Protein AF-A0A7X5SBG0-F1 (afdb_monomer)

Foldseek 3Di:
DVPDPLVPDDPVVVVVVVVVVVVVVVVCCCVPPVNCLAAQLVVLLVCLQCQLCVLQVDDPDPPQVSLLSNLVSLQCSLVSLVSSVVRYDLANYALVSLVVCLVCLCVSLVSCVPGHLVCLVVYDPVSSVSSVVSSVVSVVSSVVSSCCSVPPRNVSRND

Nearest PDB structures (foldseek):
  5w93-assembly2_B  TM=3.372E-01  e=4.518E+00  Mus musculus
  4tx5-assembly1_B  TM=1.845E-01  e=6.332E+00  Homo sapiens

InterPro domains:
  IPR010281 Protein of unknown function DUF885 [PF05960] (2-157)

Mean predicted aligned error: 3.15 Å

Solvent-accessible surface area (backbone atoms only — not comparable to full-atom values): 8551 Å² total; per-residue (Å²): 117,90,87,56,68,54,89,79,46,55,74,67,54,38,50,52,53,51,52,52,50,53,49,52,54,49,51,49,42,42,62,73,67,67,27,47,75,31,33,41,66,49,63,50,52,50,49,54,36,48,64,45,45,64,47,68,77,48,91,87,63,61,67,56,61,36,51,54,53,36,30,58,49,40,65,46,41,54,57,48,54,54,46,45,68,72,49,42,42,38,54,55,14,41,42,68,50,40,51,48,39,57,70,45,55,66,54,47,53,53,48,40,62,70,63,44,65,81,49,37,80,72,40,57,77,68,58,26,52,51,36,50,52,25,51,56,52,38,54,52,40,48,52,53,47,46,51,44,33,65,71,51,35,38,78,44,27,63,74

Sequence (159 aa):
LDAIEVAKLSRENQVDAAILRNQLQSEIWNTEVLQSWAWDPQVYNGLAGSALYGLMARDFAPLSERLSSATQRMEKIPGIFAQARANLDPARVPKIHAETVAKQNKGILSIVDTFIAPNIGQLGPIEAARAQAAIDDLRKAVAEQQTWLDTVLVPNAKG

Structure (mmCIF, N/CA/C/O backbone):
data_AF-A0A7X5SBG0-F1
#
_entry.id   AF-A0A7X5SBG0-F1
#
loop_
_atom_site.group_PDB
_atom_site.id
_atom_site.type_symbol
_atom_site.label_atom_id
_atom_site.label_alt_id
_atom_site.label_comp_id
_atom_site.label_asym_id
_atom_site.label_entity_id
_atom_site.label_seq_id
_atom_site.pdbx_PDB_ins_code
_atom_site.Cartn_x
_atom_site.Cartn_y
_atom_site.Cartn_z
_atom_site.occupancy
_atom_site.B_iso_or_equiv
_atom_site.auth_seq_id
_atom_site.auth_comp_id
_atom_site.auth_asym_id
_atom_site.auth_atom_id
_atom_site.pdbx_PDB_model_num
ATOM 1 N N . LEU A 1 1 ? 12.677 8.204 -25.658 1.00 83.12 1 LEU A N 1
ATOM 2 C CA . LEU A 1 1 ? 14.143 8.379 -25.500 1.00 83.12 1 LEU A CA 1
ATOM 3 C C . LEU A 1 1 ? 14.922 8.065 -26.771 1.00 83.12 1 LEU A C 1
ATOM 5 O O . LEU A 1 1 ? 15.994 8.623 -26.948 1.00 83.12 1 LEU A O 1
ATOM 9 N N . ASP A 1 2 ? 14.410 7.212 -27.658 1.00 91.06 2 ASP A N 1
ATOM 10 C CA . ASP A 1 2 ? 15.173 6.754 -28.832 1.00 91.06 2 ASP A CA 1
ATOM 11 C C . ASP A 1 2 ? 15.392 7.825 -29.903 1.00 91.06 2 ASP A C 1
ATOM 13 O O . ASP A 1 2 ? 16.327 7.726 -30.684 1.00 91.06 2 ASP A O 1
ATOM 17 N N . ALA A 1 3 ? 14.590 8.892 -29.888 1.00 93.62 3 ALA A N 1
ATOM 18 C CA . ALA A 1 3 ? 14.786 10.059 -30.745 1.00 93.62 3 ALA A CA 1
ATOM 19 C C . ALA A 1 3 ? 15.871 11.036 -30.238 1.00 93.62 3 ALA A C 1
ATOM 21 O O . ALA A 1 3 ? 16.143 12.033 -30.900 1.00 93.62 3 ALA A O 1
ATOM 22 N N . ILE A 1 4 ? 16.464 10.803 -29.058 1.00 92.94 4 ILE A N 1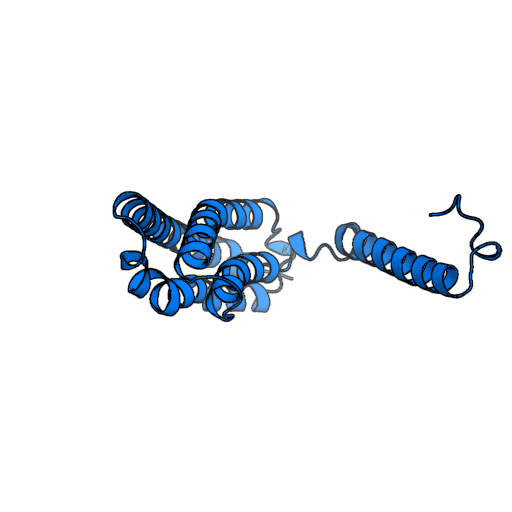
ATOM 23 C CA . ILE A 1 4 ? 17.496 11.683 -28.495 1.00 92.94 4 ILE A CA 1
ATOM 24 C C . ILE A 1 4 ? 18.871 11.214 -28.969 1.00 92.94 4 ILE A C 1
ATOM 26 O O . ILE A 1 4 ? 19.299 10.100 -28.665 1.00 92.94 4 ILE A O 1
ATOM 30 N N . GLU A 1 5 ? 19.610 12.098 -29.636 1.00 95.50 5 GLU A N 1
ATOM 31 C CA . GLU A 1 5 ? 21.024 11.880 -29.940 1.00 95.50 5 GLU A CA 1
ATOM 32 C C . GLU A 1 5 ? 21.875 12.037 -28.669 1.00 95.50 5 GLU A C 1
ATOM 34 O O . GLU A 1 5 ? 22.461 13.089 -28.417 1.00 95.50 5 GLU A O 1
ATOM 39 N N . VAL A 1 6 ? 21.943 10.982 -27.850 1.00 95.25 6 VAL A N 1
ATOM 40 C CA . VAL A 1 6 ? 22.611 10.999 -26.532 1.00 95.25 6 VAL A CA 1
ATOM 41 C C . VAL A 1 6 ? 24.052 11.514 -26.618 1.00 95.25 6 VAL A C 1
ATOM 43 O O . VAL A 1 6 ? 24.476 12.284 -25.763 1.00 95.25 6 VAL A O 1
ATOM 46 N N . ALA A 1 7 ? 24.788 11.175 -27.680 1.00 95.31 7 ALA A N 1
ATOM 47 C CA . ALA A 1 7 ? 26.167 11.628 -27.878 1.00 95.31 7 ALA A CA 1
ATOM 48 C C . ALA A 1 7 ? 26.319 13.160 -27.996 1.00 95.31 7 ALA A C 1
ATOM 50 O O . ALA A 1 7 ? 27.408 13.675 -27.754 1.00 95.31 7 ALA A O 1
ATOM 51 N N . LYS A 1 8 ? 25.249 13.889 -28.346 1.00 97.25 8 LYS A N 1
ATOM 52 C CA . LYS A 1 8 ? 25.236 15.359 -28.435 1.00 97.25 8 LYS A CA 1
ATOM 53 C C . LYS A 1 8 ? 24.866 16.048 -27.117 1.00 97.25 8 LYS A C 1
ATOM 55 O O . LYS A 1 8 ? 24.909 17.273 -27.041 1.00 97.25 8 LYS A O 1
ATOM 60 N N . LEU A 1 9 ? 24.485 15.293 -26.088 1.00 96.88 9 LEU A N 1
ATOM 61 C CA . LEU A 1 9 ? 24.189 15.844 -24.768 1.00 96.88 9 LEU A CA 1
ATOM 62 C C . LEU A 1 9 ? 25.478 16.188 -24.010 1.00 96.88 9 LEU A C 1
ATOM 64 O O . LEU A 1 9 ? 26.535 15.602 -24.260 1.00 96.88 9 LEU A O 1
ATOM 68 N N . SER A 1 10 ? 25.373 17.093 -23.029 1.00 98.25 10 SER A N 1
ATOM 69 C CA . SER A 1 10 ? 26.427 17.285 -22.026 1.00 98.25 10 SER A CA 1
ATOM 70 C C . SER A 1 10 ? 26.713 15.972 -21.292 1.00 98.25 10 SER A C 1
ATOM 72 O O . SER A 1 10 ? 25.877 15.067 -21.258 1.00 98.25 10 SER A O 1
ATOM 74 N N . ARG A 1 11 ? 27.891 15.855 -20.670 1.00 97.25 11 ARG A N 1
ATOM 75 C CA . ARG A 1 11 ? 28.272 14.616 -19.982 1.00 97.25 11 ARG A CA 1
ATOM 76 C C . ARG A 1 11 ? 27.295 14.233 -18.865 1.00 97.25 11 ARG A C 1
ATOM 78 O O . ARG A 1 11 ? 26.968 13.058 -18.747 1.00 97.25 11 ARG A O 1
ATOM 85 N N . GLU A 1 12 ? 26.820 15.206 -18.094 1.00 97.69 12 GLU A N 1
ATOM 86 C CA . GLU A 1 12 ? 25.811 15.000 -17.045 1.00 97.69 12 GLU A CA 1
ATOM 87 C C . GLU A 1 12 ? 24.501 14.473 -17.645 1.00 97.69 12 GLU A C 1
ATOM 89 O O . GLU A 1 12 ? 24.025 13.409 -17.261 1.00 97.69 12 GLU A O 1
ATOM 94 N N . ASN A 1 13 ? 24.008 15.111 -18.709 1.00 97.88 13 ASN A N 1
ATOM 95 C CA . ASN A 1 13 ? 22.771 14.692 -19.367 1.00 97.88 13 ASN A CA 1
ATOM 96 C C . ASN A 1 13 ? 22.885 13.323 -20.065 1.00 97.88 13 ASN A C 1
ATOM 98 O O . ASN A 1 13 ? 21.882 12.631 -20.228 1.00 97.88 13 ASN A O 1
ATOM 102 N N . GLN A 1 14 ? 24.084 12.898 -20.478 1.00 97.81 14 GLN A N 1
ATOM 103 C CA . GLN A 1 14 ? 24.310 11.527 -20.954 1.00 97.81 14 GLN A CA 1
ATOM 104 C C . GLN A 1 14 ? 24.109 10.499 -19.835 1.00 97.81 14 GLN A C 1
ATOM 106 O O . GLN A 1 14 ? 23.552 9.428 -20.085 1.00 97.81 14 GLN A O 1
ATOM 111 N N . VAL A 1 15 ? 24.563 10.814 -18.617 1.00 97.94 15 VAL A N 1
ATOM 112 C CA . VAL A 1 15 ? 24.374 9.958 -17.438 1.00 97.94 15 VAL A CA 1
ATOM 113 C C . VAL A 1 15 ? 22.895 9.900 -17.072 1.00 97.94 15 VAL A C 1
ATOM 115 O O . VAL A 1 15 ? 22.354 8.802 -16.945 1.00 97.94 15 VAL A O 1
ATOM 118 N N . ASP A 1 16 ? 22.217 11.046 -17.011 1.00 97.69 16 ASP A N 1
ATOM 119 C CA . ASP A 1 16 ? 20.780 11.103 -16.718 1.00 97.69 16 ASP A CA 1
ATOM 120 C C . ASP A 1 16 ? 19.957 10.325 -17.752 1.00 97.69 16 ASP A C 1
ATOM 122 O O . ASP A 1 16 ? 19.071 9.547 -17.395 1.00 97.69 16 ASP A O 1
ATOM 126 N N . ALA A 1 17 ? 20.291 10.454 -19.042 1.00 97.12 17 ALA A N 1
ATOM 127 C CA . ALA A 1 17 ? 19.634 9.697 -20.104 1.00 97.12 17 ALA A CA 1
ATOM 128 C C . ALA A 1 17 ? 19.823 8.177 -19.946 1.00 97.12 17 ALA A C 1
ATOM 130 O O . ALA A 1 17 ? 18.895 7.412 -20.226 1.00 97.12 17 ALA A O 1
ATOM 131 N N . ALA A 1 18 ? 20.999 7.730 -19.494 1.00 96.69 18 ALA A N 1
ATOM 132 C CA . ALA A 1 18 ? 21.267 6.318 -19.236 1.00 96.69 18 ALA A CA 1
ATOM 133 C C . ALA A 1 18 ? 20.484 5.797 -18.018 1.00 96.69 18 ALA A C 1
ATOM 135 O O . ALA A 1 18 ? 19.871 4.731 -18.104 1.00 96.69 18 ALA A O 1
ATOM 136 N N . ILE A 1 19 ? 20.449 6.562 -16.920 1.00 97.81 19 ILE A N 1
ATOM 137 C CA . ILE A 1 19 ? 19.680 6.224 -15.712 1.00 97.81 19 ILE A CA 1
ATOM 138 C C . ILE A 1 19 ? 18.192 6.115 -16.050 1.00 97.81 19 ILE A C 1
ATOM 140 O O . ILE A 1 19 ? 17.571 5.093 -15.757 1.00 97.81 19 ILE A O 1
ATOM 144 N N . LEU A 1 20 ? 17.635 7.122 -16.728 1.00 97.50 20 LEU A N 1
ATOM 145 C CA . LEU A 1 20 ? 16.222 7.146 -17.095 1.00 97.50 20 LEU A CA 1
ATOM 146 C C . LEU A 1 20 ? 15.857 5.985 -18.026 1.00 97.50 20 LEU A C 1
ATOM 148 O O . LEU A 1 20 ? 14.824 5.345 -17.841 1.00 97.50 20 LEU A O 1
ATOM 152 N N . ARG A 1 21 ? 16.709 5.668 -19.010 1.00 97.31 21 ARG A N 1
ATOM 153 C CA . ARG A 1 21 ? 16.490 4.518 -19.897 1.00 97.31 21 ARG A CA 1
ATOM 154 C C . ARG A 1 21 ? 16.441 3.208 -19.116 1.00 97.31 21 ARG A C 1
ATOM 156 O O . ARG A 1 21 ? 15.521 2.423 -19.330 1.00 97.31 21 ARG A O 1
ATOM 163 N N . ASN A 1 22 ? 17.401 2.991 -18.219 1.00 98.00 22 ASN A N 1
ATOM 164 C CA . ASN A 1 22 ? 17.446 1.788 -17.395 1.00 98.00 22 ASN A CA 1
ATOM 165 C C . ASN A 1 22 ? 16.222 1.690 -16.471 1.00 98.00 22 ASN A C 1
ATOM 167 O O . ASN A 1 22 ? 15.641 0.617 -16.326 1.00 98.00 22 ASN A O 1
ATOM 171 N N . GLN A 1 23 ? 15.786 2.812 -15.892 1.00 98.06 23 GLN A N 1
ATOM 172 C CA . GLN A 1 23 ? 14.589 2.850 -15.059 1.00 98.06 23 GLN A CA 1
ATOM 173 C C . GLN A 1 23 ? 13.330 2.476 -15.853 1.00 98.06 23 GLN A C 1
ATOM 175 O O . GLN A 1 23 ? 12.601 1.584 -15.431 1.00 98.06 23 GLN A O 1
ATOM 180 N N . LEU A 1 24 ? 13.115 3.067 -17.032 1.00 97.50 24 LEU A N 1
ATOM 181 C CA . LEU A 1 24 ? 11.960 2.749 -17.881 1.00 97.50 24 LEU A CA 1
ATOM 182 C C . LEU A 1 24 ? 11.957 1.283 -18.332 1.00 97.50 24 LEU A C 1
ATOM 184 O O . LEU A 1 24 ? 10.916 0.632 -18.325 1.00 97.50 24 LEU A O 1
ATOM 188 N N . GLN A 1 25 ? 13.120 0.739 -18.696 1.00 98.00 25 GLN A N 1
ATOM 189 C CA . GLN A 1 25 ? 13.246 -0.678 -19.054 1.00 98.00 25 GLN A CA 1
ATOM 190 C C . GLN A 1 25 ? 12.909 -1.594 -17.871 1.00 98.00 25 GLN A C 1
ATOM 192 O O . GLN A 1 25 ? 12.212 -2.593 -18.048 1.00 98.00 25 GLN A O 1
ATOM 197 N N . SER A 1 26 ? 13.356 -1.236 -16.665 1.00 98.12 26 SER A N 1
ATOM 198 C CA . SER A 1 26 ? 13.002 -1.947 -15.437 1.00 98.12 26 SER A CA 1
ATOM 199 C C . SER A 1 26 ? 11.503 -1.861 -15.143 1.00 98.12 26 SER A C 1
ATOM 201 O O . SER A 1 26 ? 10.895 -2.871 -14.803 1.00 98.12 26 SER A O 1
ATOM 203 N N . GLU A 1 27 ? 10.874 -0.695 -15.300 1.00 97.50 27 GLU A N 1
ATOM 204 C CA . GLU A 1 27 ? 9.432 -0.515 -15.083 1.00 97.50 27 GLU A CA 1
ATOM 205 C C . GLU A 1 27 ? 8.595 -1.358 -16.057 1.00 97.50 27 GLU A C 1
ATOM 207 O O . GLU A 1 27 ? 7.662 -2.040 -15.624 1.00 97.50 27 GLU A O 1
ATOM 212 N N . ILE A 1 28 ? 8.972 -1.390 -17.341 1.00 97.94 28 ILE A N 1
ATOM 213 C CA . ILE A 1 28 ? 8.343 -2.254 -18.353 1.00 97.94 28 ILE A CA 1
ATOM 214 C C . ILE A 1 28 ? 8.491 -3.720 -17.950 1.00 97.94 28 ILE A C 1
ATOM 216 O O . ILE A 1 28 ? 7.500 -4.441 -17.868 1.00 97.94 28 ILE A O 1
ATOM 220 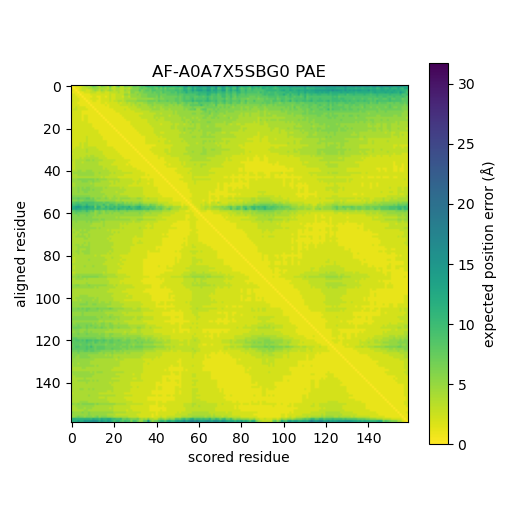N N . TRP A 1 29 ? 9.707 -4.164 -17.621 1.00 98.50 29 TRP A N 1
ATOM 221 C CA . TRP A 1 29 ? 9.940 -5.552 -17.224 1.00 98.50 29 TRP A CA 1
ATOM 222 C C . TRP A 1 29 ? 9.166 -5.933 -15.954 1.00 98.50 29 TRP A C 1
ATOM 224 O O . TRP A 1 29 ? 8.546 -6.995 -15.906 1.00 98.50 29 TRP A O 1
ATOM 234 N N . ASN A 1 30 ? 9.135 -5.061 -14.944 1.00 97.62 30 ASN A N 1
ATOM 235 C CA . ASN A 1 30 ? 8.369 -5.292 -13.720 1.00 97.62 30 ASN A CA 1
ATOM 236 C C . ASN A 1 30 ? 6.862 -5.395 -13.997 1.00 97.62 30 ASN A C 1
ATOM 238 O O . ASN A 1 30 ? 6.178 -6.212 -13.381 1.00 97.62 30 ASN A O 1
ATOM 242 N N . THR A 1 31 ? 6.350 -4.588 -14.926 1.00 97.19 31 THR A N 1
ATOM 243 C CA . THR A 1 31 ? 4.918 -4.516 -15.239 1.00 97.19 31 THR A CA 1
ATOM 244 C C . THR A 1 31 ? 4.457 -5.647 -16.149 1.00 97.19 31 THR A C 1
ATOM 246 O O . THR A 1 31 ? 3.376 -6.186 -15.925 1.00 97.19 31 THR A O 1
ATOM 249 N N . GLU A 1 32 ? 5.256 -6.011 -17.152 1.00 97.69 32 GLU A N 1
ATOM 250 C CA . GLU A 1 32 ? 4.866 -6.942 -18.216 1.00 97.69 32 GLU A CA 1
ATOM 251 C C . GLU A 1 32 ? 5.393 -8.362 -18.000 1.00 97.69 32 GLU A C 1
ATOM 253 O O . GLU A 1 32 ? 4.708 -9.317 -18.358 1.00 97.69 32 GLU A O 1
ATOM 258 N N . VAL A 1 33 ? 6.579 -8.512 -17.399 1.00 97.69 33 VAL A N 1
ATOM 259 C CA . VAL A 1 33 ? 7.258 -9.810 -17.250 1.00 97.69 33 VAL A CA 1
ATOM 260 C C . VAL A 1 33 ? 7.195 -10.311 -15.813 1.00 97.69 33 VAL A C 1
ATOM 262 O O . VAL A 1 33 ? 6.633 -11.377 -15.572 1.00 97.69 33 VAL A O 1
ATOM 265 N N . LEU A 1 34 ? 7.739 -9.558 -14.847 1.00 97.94 34 LEU A N 1
ATOM 266 C CA . LEU A 1 34 ? 7.707 -9.976 -13.443 1.00 97.94 34 LEU A CA 1
ATOM 267 C C . LEU A 1 34 ? 6.273 -10.013 -12.928 1.00 97.94 34 LEU A C 1
ATOM 269 O O . LEU A 1 34 ? 5.885 -10.979 -12.282 1.00 97.94 34 LEU A O 1
ATOM 273 N N . GLN A 1 35 ? 5.500 -8.960 -13.205 1.00 98.19 35 GLN A N 1
ATOM 274 C CA . GLN A 1 35 ? 4.107 -8.807 -12.795 1.00 98.19 35 GLN A CA 1
ATOM 275 C C . GLN A 1 35 ? 3.896 -9.035 -11.293 1.00 98.19 35 GLN A C 1
ATOM 277 O O . GLN A 1 35 ? 2.967 -9.737 -10.902 1.00 98.19 35 GLN A O 1
ATOM 282 N N . SER A 1 36 ? 4.744 -8.460 -10.432 1.00 97.69 36 SER A N 1
ATOM 283 C CA . SER A 1 36 ? 4.613 -8.625 -8.970 1.00 97.69 36 SER A CA 1
ATOM 284 C C . SER A 1 36 ? 3.233 -8.219 -8.447 1.00 97.69 36 SER A C 1
ATOM 286 O O . SER A 1 36 ? 2.731 -8.819 -7.504 1.00 97.69 36 SER A O 1
ATOM 288 N N . TRP A 1 37 ? 2.560 -7.286 -9.121 1.00 97.88 37 TRP A N 1
ATOM 289 C CA . TRP A 1 37 ? 1.167 -6.920 -8.864 1.00 97.88 37 TRP A CA 1
ATOM 290 C C . TRP A 1 37 ? 0.176 -8.099 -8.971 1.00 97.88 37 TRP A C 1
ATOM 292 O O . TRP A 1 37 ? -0.862 -8.079 -8.319 1.00 97.88 37 TRP A O 1
ATOM 302 N N . ALA A 1 38 ? 0.477 -9.129 -9.766 1.00 98.38 38 ALA A N 1
ATOM 303 C CA . ALA A 1 38 ? -0.402 -10.273 -10.001 1.00 98.38 38 ALA A CA 1
ATOM 304 C C . ALA A 1 38 ? -0.157 -11.444 -9.040 1.00 98.38 38 ALA A C 1
ATOM 306 O O . ALA A 1 38 ? -1.025 -12.302 -8.903 1.00 98.38 38 ALA A O 1
ATOM 307 N N . TRP A 1 39 ? 1.011 -11.516 -8.392 1.00 98.31 39 TRP A N 1
ATOM 308 C CA . TRP A 1 39 ? 1.389 -12.687 -7.591 1.00 98.31 39 TRP A CA 1
ATOM 309 C C . TRP A 1 39 ? 1.983 -12.379 -6.211 1.00 98.31 39 TRP A C 1
ATOM 311 O O . TRP A 1 39 ? 2.026 -13.268 -5.361 1.00 98.31 39 TRP A O 1
ATOM 321 N N . ASP A 1 40 ? 2.435 -11.152 -5.947 1.00 98.44 40 ASP A N 1
ATOM 322 C CA . ASP A 1 40 ? 2.955 -10.769 -4.637 1.00 98.44 40 ASP A CA 1
ATOM 323 C C . ASP A 1 40 ? 1.919 -9.940 -3.865 1.00 98.44 40 ASP A C 1
ATOM 325 O O . ASP A 1 40 ? 1.835 -8.716 -4.020 1.00 98.44 40 ASP A O 1
ATOM 329 N N . PRO A 1 41 ? 1.126 -10.564 -2.979 1.00 98.25 41 PRO A N 1
ATOM 330 C CA . PRO A 1 41 ? 0.117 -9.839 -2.220 1.00 98.25 41 PRO A CA 1
ATOM 331 C C . PRO A 1 41 ? 0.722 -8.826 -1.233 1.00 98.25 41 PRO A C 1
ATOM 333 O O . PRO A 1 41 ? 0.016 -7.927 -0.768 1.00 98.25 41 PRO A O 1
ATOM 336 N N . GLN A 1 42 ? 2.021 -8.929 -0.921 1.00 97.56 42 GLN A N 1
ATOM 337 C CA . GLN A 1 42 ? 2.699 -7.985 -0.035 1.00 97.56 42 GLN A CA 1
ATOM 338 C C . GLN A 1 42 ? 2.792 -6.579 -0.635 1.00 97.56 42 GLN A C 1
ATOM 340 O O . GLN A 1 42 ? 2.834 -5.619 0.131 1.00 97.56 42 GLN A O 1
ATOM 345 N N . VAL A 1 43 ? 2.746 -6.425 -1.966 1.00 97.81 43 VAL A N 1
ATOM 346 C CA . VAL A 1 43 ? 2.756 -5.110 -2.633 1.00 97.81 43 VAL A CA 1
ATOM 347 C C . VAL A 1 43 ? 1.594 -4.239 -2.140 1.00 97.81 43 VAL A C 1
ATOM 349 O O . VAL A 1 43 ? 1.786 -3.081 -1.770 1.00 97.81 43 VAL A O 1
ATOM 352 N N . TYR A 1 44 ? 0.393 -4.813 -2.054 1.00 98.50 44 TYR A N 1
ATOM 353 C CA . TYR A 1 44 ? -0.810 -4.097 -1.624 1.00 98.50 44 TYR A CA 1
ATOM 354 C C . TYR A 1 44 ? -0.806 -3.799 -0.122 1.00 98.50 44 TYR A C 1
ATOM 356 O O . TYR A 1 44 ? -1.107 -2.679 0.296 1.00 98.50 44 TYR A O 1
ATOM 364 N N . ASN A 1 45 ? -0.429 -4.785 0.697 1.00 97.25 45 ASN A N 1
ATOM 365 C CA . ASN A 1 45 ? -0.384 -4.626 2.151 1.00 97.25 45 ASN A CA 1
ATOM 366 C C . ASN A 1 45 ? 0.711 -3.637 2.583 1.00 97.25 45 ASN A C 1
ATOM 368 O O . ASN A 1 45 ? 0.486 -2.780 3.439 1.00 97.25 45 ASN A O 1
ATOM 372 N N . GLY A 1 46 ? 1.880 -3.716 1.943 1.00 97.62 46 GLY A N 1
ATOM 373 C CA . GLY A 1 46 ? 2.992 -2.795 2.144 1.00 97.62 46 GLY A CA 1
ATOM 374 C C . GLY A 1 46 ? 2.633 -1.365 1.750 1.00 97.62 46 GLY A C 1
ATOM 375 O O . GLY A 1 46 ? 2.938 -0.435 2.500 1.00 97.62 46 GLY A O 1
ATOM 376 N N . LEU A 1 47 ? 1.920 -1.173 0.634 1.00 98.06 47 LEU A N 1
ATOM 377 C CA . LEU A 1 47 ? 1.420 0.144 0.236 1.00 98.06 47 LEU A CA 1
ATOM 378 C C . LEU A 1 47 ? 0.450 0.718 1.278 1.00 98.06 47 LEU A C 1
ATOM 380 O O . LEU A 1 47 ? 0.638 1.850 1.718 1.00 98.06 47 LEU A O 1
ATOM 384 N N . ALA A 1 48 ? -0.543 -0.058 1.723 1.00 97.94 48 ALA A N 1
ATOM 385 C CA . ALA A 1 48 ? -1.517 0.395 2.718 1.00 97.94 48 ALA A CA 1
ATOM 386 C C . ALA A 1 48 ? -0.860 0.762 4.063 1.00 97.94 48 ALA A C 1
ATOM 388 O O . ALA A 1 48 ? -1.138 1.824 4.623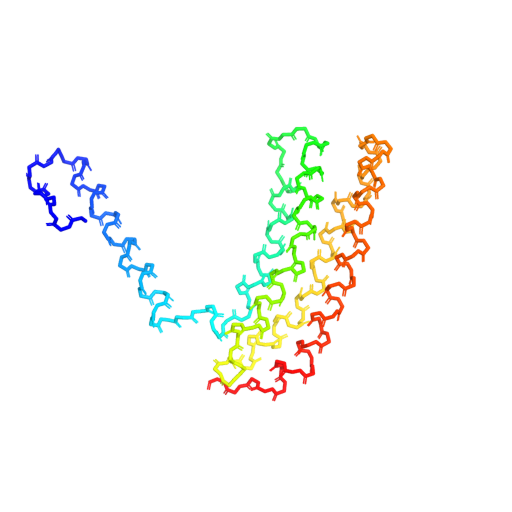 1.00 97.94 48 ALA A O 1
ATOM 389 N N . GLY A 1 49 ? 0.054 -0.077 4.562 1.00 97.31 49 GLY A N 1
ATOM 390 C CA . GLY A 1 49 ? 0.768 0.179 5.814 1.00 97.31 49 GLY A CA 1
ATOM 391 C C . GLY A 1 49 ? 1.713 1.383 5.729 1.00 97.31 49 GLY A C 1
ATOM 392 O O . GLY A 1 49 ? 1.655 2.285 6.568 1.00 97.31 49 GLY A O 1
ATOM 393 N N . SER A 1 50 ? 2.560 1.442 4.696 1.00 96.94 50 SER A N 1
ATOM 394 C CA . SER A 1 50 ? 3.531 2.535 4.522 1.00 96.94 50 SER A CA 1
ATOM 395 C C . SER A 1 50 ? 2.863 3.889 4.260 1.00 96.94 50 SER A C 1
ATOM 397 O O . SER A 1 50 ? 3.359 4.917 4.728 1.00 96.94 50 SER A O 1
ATOM 399 N N . ALA A 1 51 ? 1.698 3.896 3.601 1.00 96.62 51 ALA A N 1
ATOM 400 C CA . ALA A 1 51 ? 0.883 5.087 3.392 1.00 96.62 51 ALA A CA 1
ATOM 401 C C . ALA A 1 51 ? 0.457 5.749 4.715 1.00 96.62 51 ALA A C 1
ATOM 403 O O . ALA A 1 51 ? 0.372 6.975 4.776 1.00 96.62 51 ALA A O 1
ATOM 404 N N . LEU A 1 52 ? 0.229 4.988 5.784 1.00 97.38 52 LEU A N 1
ATOM 405 C CA . LEU A 1 52 ? -0.093 5.554 7.098 1.00 97.38 52 LEU A CA 1
ATOM 406 C C . LEU A 1 52 ? 1.168 5.815 7.921 1.00 97.38 52 LEU A C 1
ATOM 408 O O . LEU A 1 52 ? 1.364 6.920 8.428 1.00 97.38 52 LEU A O 1
ATOM 412 N N . TYR A 1 53 ? 2.061 4.826 8.002 1.00 96.25 53 TYR A N 1
ATOM 413 C CA . TYR A 1 53 ? 3.270 4.926 8.818 1.00 96.25 53 TYR A CA 1
ATOM 414 C C . TYR A 1 53 ? 4.161 6.097 8.392 1.00 96.25 53 TYR A C 1
ATOM 416 O O . TYR A 1 53 ? 4.622 6.857 9.240 1.00 96.25 53 TYR A O 1
ATOM 424 N N . GLY A 1 54 ? 4.345 6.313 7.086 1.00 94.88 54 GLY A N 1
ATOM 425 C CA . GLY A 1 54 ? 5.188 7.391 6.568 1.00 94.88 54 GLY A CA 1
ATOM 426 C C . GLY A 1 54 ? 4.711 8.801 6.937 1.00 94.88 54 GLY A C 1
ATOM 427 O O . GLY A 1 54 ? 5.537 9.707 7.021 1.00 94.88 54 GLY A O 1
ATOM 428 N N . LEU A 1 55 ? 3.410 8.991 7.194 1.00 95.56 55 LEU A N 1
ATOM 429 C CA . LEU A 1 55 ? 2.873 10.271 7.673 1.00 95.56 55 LEU A CA 1
ATOM 430 C C . LEU A 1 55 ? 3.120 10.482 9.164 1.00 95.56 55 LEU A C 1
ATOM 432 O O . LEU A 1 55 ? 3.321 11.609 9.603 1.00 95.56 55 LEU A O 1
ATOM 436 N N . MET A 1 56 ? 3.088 9.411 9.952 1.00 93.81 56 MET A N 1
ATOM 437 C CA . MET A 1 56 ? 3.138 9.534 11.406 1.00 93.81 56 MET A CA 1
ATOM 438 C C . MET A 1 56 ? 4.549 9.401 11.974 1.00 93.81 56 MET A C 1
ATOM 440 O O . MET A 1 56 ? 4.854 10.030 12.982 1.00 93.81 56 MET A O 1
ATOM 444 N N . ALA A 1 57 ? 5.421 8.637 11.315 1.00 90.88 57 ALA A N 1
ATOM 445 C CA . ALA A 1 57 ? 6.772 8.346 11.785 1.00 90.88 57 ALA A CA 1
ATOM 446 C C . ALA A 1 57 ? 7.755 9.522 11.652 1.00 90.88 57 ALA A C 1
ATOM 448 O O . ALA A 1 57 ? 8.841 9.478 12.225 1.00 90.88 57 ALA A O 1
ATOM 449 N N . ARG A 1 58 ? 7.416 10.554 10.870 1.00 88.06 58 ARG A N 1
ATOM 450 C CA . ARG A 1 58 ? 8.295 11.696 10.585 1.00 88.06 58 ARG A CA 1
ATOM 451 C C . ARG A 1 58 ? 7.601 13.003 10.940 1.00 88.06 58 ARG A C 1
ATOM 453 O O . ARG A 1 58 ? 6.434 13.194 10.604 1.00 88.06 58 ARG A O 1
ATOM 460 N N . ASP A 1 59 ? 8.342 13.920 11.553 1.00 90.62 59 ASP A N 1
ATOM 461 C CA . ASP A 1 59 ? 7.846 15.250 11.910 1.00 90.62 59 ASP A CA 1
ATOM 462 C C . ASP A 1 59 ? 8.228 16.285 10.842 1.00 90.62 59 ASP A C 1
ATOM 464 O O . ASP A 1 59 ? 9.132 17.094 11.014 1.00 90.62 59 ASP A O 1
ATOM 468 N N . PHE A 1 60 ? 7.595 16.178 9.672 1.00 94.19 60 PHE A N 1
ATOM 469 C CA . PHE A 1 60 ? 7.870 17.045 8.515 1.00 94.19 60 PHE A CA 1
ATOM 470 C C . PHE A 1 60 ? 6.844 18.178 8.339 1.00 94.19 60 PHE A C 1
ATOM 472 O O . PHE A 1 60 ? 7.038 19.050 7.497 1.00 94.19 60 PHE A O 1
ATOM 479 N N . ALA A 1 61 ? 5.738 18.127 9.084 1.00 95.81 61 ALA A N 1
ATOM 480 C CA . ALA A 1 61 ? 4.617 19.062 9.028 1.00 95.81 61 ALA A CA 1
ATOM 481 C C . ALA A 1 61 ? 3.869 19.052 10.375 1.00 95.81 61 ALA A C 1
ATOM 483 O O . ALA A 1 61 ? 3.991 18.069 11.120 1.00 95.81 61 ALA A O 1
ATOM 484 N N . PRO A 1 62 ? 3.063 20.084 10.690 1.00 96.56 62 PRO A N 1
ATOM 485 C CA . PRO A 1 62 ? 2.216 20.089 11.879 1.00 96.56 62 PRO A CA 1
ATOM 486 C C . PRO A 1 62 ? 1.368 18.816 11.993 1.00 96.56 62 PRO A C 1
ATOM 488 O O . PRO A 1 62 ? 0.874 18.279 10.999 1.00 96.56 62 PRO A O 1
ATOM 491 N N . LEU A 1 63 ? 1.178 18.322 13.218 1.00 96.00 63 LEU A N 1
ATOM 492 C CA . LEU A 1 63 ? 0.484 17.053 13.455 1.00 96.00 63 LEU A CA 1
ATOM 493 C C . LEU A 1 63 ? -0.947 17.046 12.888 1.00 96.00 63 LEU A C 1
ATOM 495 O O . LEU A 1 63 ? -1.364 16.045 12.311 1.00 96.00 63 LEU A O 1
ATOM 499 N N . SER A 1 64 ? -1.671 18.163 12.967 1.00 96.19 64 SER A N 1
ATOM 500 C CA . SER A 1 64 ? -3.014 18.306 12.388 1.00 96.19 64 SER A CA 1
ATOM 501 C C . SER A 1 64 ? -3.039 18.085 10.867 1.00 96.19 64 SER A C 1
ATOM 503 O O . SER A 1 64 ? -3.920 17.391 10.357 1.00 96.19 64 SER A O 1
ATOM 505 N N . GLU A 1 65 ? -2.046 18.590 10.131 1.00 97.06 65 GLU A N 1
ATOM 506 C CA . GLU A 1 65 ? -1.922 18.380 8.681 1.00 97.06 65 GLU A CA 1
ATOM 507 C C . GLU A 1 65 ? -1.613 16.915 8.344 1.00 97.06 65 GLU A C 1
ATOM 509 O O . GLU A 1 65 ? -2.181 16.337 7.407 1.00 97.06 65 GLU A O 1
ATOM 514 N N . ARG A 1 66 ? -0.754 16.277 9.149 1.00 98.00 66 ARG A N 1
ATOM 515 C CA . ARG A 1 66 ? -0.412 14.853 9.003 1.00 98.00 66 ARG A CA 1
ATOM 516 C C . ARG A 1 66 ? -1.617 13.956 9.297 1.00 98.00 66 ARG A C 1
ATOM 518 O O . ARG A 1 66 ? -1.873 13.029 8.532 1.00 98.00 66 ARG A O 1
ATOM 525 N N . LEU A 1 67 ? -2.408 14.273 10.323 1.00 97.88 67 LEU A N 1
ATOM 526 C CA . LEU A 1 67 ? -3.655 13.574 10.659 1.00 97.88 67 LEU A CA 1
ATOM 527 C C . LEU A 1 67 ? -4.739 13.749 9.584 1.00 97.88 67 LEU A C 1
ATOM 529 O O . LEU A 1 67 ? -5.419 12.782 9.236 1.00 97.88 67 LEU A O 1
ATOM 533 N N . SER A 1 68 ? -4.874 14.945 9.004 1.00 97.38 68 SER A N 1
ATOM 534 C CA . SER A 1 68 ? -5.777 15.183 7.868 1.00 97.38 68 SER A CA 1
ATOM 535 C C . SER A 1 68 ? -5.371 14.357 6.641 1.00 97.38 68 SER A C 1
ATOM 537 O O . SER A 1 68 ? -6.202 13.701 6.009 1.00 97.38 68 SER A O 1
ATOM 539 N N . SER A 1 69 ? -4.070 14.303 6.342 1.00 98.00 69 SER A N 1
ATOM 540 C CA . SER A 1 69 ? -3.531 13.464 5.265 1.00 98.00 69 SER A CA 1
ATOM 541 C C . SER A 1 69 ? -3.739 11.971 5.541 1.00 98.00 69 SER A C 1
ATOM 543 O O . SER A 1 69 ? -4.085 11.212 4.634 1.00 98.00 69 SER A O 1
ATOM 545 N N . ALA A 1 70 ? -3.565 11.540 6.793 1.00 98.25 70 ALA A N 1
ATOM 546 C CA . ALA A 1 70 ? -3.787 10.158 7.199 1.00 98.25 70 ALA A CA 1
ATOM 547 C C . ALA A 1 70 ? -5.262 9.774 7.054 1.00 98.25 70 ALA A C 1
ATOM 549 O O . ALA A 1 70 ? -5.554 8.721 6.497 1.00 98.25 70 ALA A O 1
ATOM 550 N N . THR A 1 71 ? -6.180 10.661 7.445 1.00 98.69 71 THR A N 1
ATOM 551 C CA . THR A 1 71 ? -7.630 10.492 7.254 1.00 98.69 71 THR A CA 1
ATOM 552 C C . THR A 1 71 ? -7.968 10.242 5.786 1.00 98.69 71 THR A C 1
ATOM 554 O O . THR A 1 71 ? -8.580 9.229 5.461 1.00 98.69 71 THR A O 1
ATOM 557 N N . GLN A 1 72 ? -7.473 11.089 4.878 1.00 98.56 72 GLN A N 1
ATOM 558 C CA . GLN A 1 72 ? -7.686 10.914 3.436 1.00 98.56 72 GLN A CA 1
ATOM 559 C C . GLN A 1 72 ? -7.120 9.589 2.907 1.00 98.56 72 GLN A C 1
ATOM 561 O O . GLN A 1 72 ? -7.717 8.964 2.035 1.00 98.56 72 GLN A O 1
ATOM 566 N N . ARG A 1 73 ? -5.969 9.132 3.417 1.00 98.62 73 ARG A N 1
ATOM 567 C CA . ARG A 1 73 ? -5.395 7.835 3.021 1.00 98.62 73 ARG A CA 1
ATOM 568 C C . ARG A 1 73 ? -6.220 6.666 3.554 1.00 98.62 73 ARG A C 1
ATOM 570 O O . ARG A 1 73 ? -6.480 5.741 2.788 1.00 98.62 73 ARG A O 1
ATOM 577 N N . MET A 1 74 ? -6.684 6.718 4.805 1.00 98.75 74 MET A N 1
ATOM 578 C CA . MET A 1 74 ? -7.566 5.692 5.378 1.00 98.75 74 MET A CA 1
ATOM 579 C C . MET A 1 74 ? -8.846 5.524 4.550 1.00 98.75 74 MET A C 1
ATOM 581 O O . MET A 1 74 ? -9.214 4.396 4.241 1.00 98.75 74 MET A O 1
ATOM 585 N N . GLU A 1 75 ? -9.442 6.620 4.071 1.00 98.75 75 GLU A N 1
ATOM 586 C CA . GLU A 1 75 ? -10.615 6.592 3.178 1.00 98.75 75 GLU A CA 1
ATOM 587 C C . GLU A 1 75 ? -10.351 5.904 1.823 1.00 98.75 75 GLU A C 1
ATOM 589 O O . GLU A 1 75 ? -11.285 5.455 1.159 1.00 98.75 75 GLU A O 1
ATOM 594 N N . LYS A 1 76 ? -9.090 5.823 1.374 1.00 98.62 76 LYS A N 1
ATOM 595 C CA . LYS A 1 76 ? -8.713 5.230 0.077 1.00 98.62 76 LYS A CA 1
ATOM 596 C C . LYS A 1 76 ? -8.181 3.803 0.176 1.00 98.62 76 LYS A C 1
ATOM 598 O O . LYS A 1 76 ? -8.247 3.076 -0.815 1.00 98.62 76 LYS A O 1
ATOM 603 N N . ILE A 1 77 ? -7.702 3.371 1.343 1.00 98.69 77 ILE A N 1
ATOM 604 C CA . ILE A 1 77 ? -7.181 2.009 1.553 1.00 98.69 77 ILE A CA 1
ATOM 605 C C . ILE A 1 77 ? -8.191 0.899 1.196 1.00 98.69 77 ILE A C 1
ATOM 607 O O . ILE A 1 77 ? -7.759 -0.079 0.582 1.00 98.69 77 ILE A O 1
ATOM 611 N N . PRO A 1 78 ? -9.513 1.018 1.448 1.00 98.69 78 PRO A N 1
ATOM 612 C CA . PRO A 1 78 ? -10.470 0.012 0.981 1.00 98.69 78 PRO A CA 1
ATOM 613 C C . PRO A 1 78 ? -10.382 -0.251 -0.534 1.00 98.69 78 PRO A C 1
ATOM 615 O O . PRO A 1 78 ? -10.516 -1.392 -0.980 1.00 98.69 78 PRO A O 1
ATOM 618 N N . GLY A 1 79 ? -10.072 0.783 -1.325 1.00 98.56 79 GLY A N 1
ATOM 619 C CA . GLY A 1 79 ? -9.828 0.663 -2.763 1.00 98.56 79 GLY A CA 1
ATOM 620 C C . GLY A 1 79 ? -8.561 -0.127 -3.106 1.00 98.56 79 GLY A C 1
ATOM 621 O O . GLY A 1 79 ? -8.574 -0.895 -4.064 1.00 98.56 79 GLY A O 1
ATOM 622 N N . ILE A 1 80 ? -7.496 -0.014 -2.303 1.00 98.56 80 ILE A N 1
ATOM 623 C CA . ILE A 1 80 ? -6.270 -0.819 -2.462 1.00 98.56 80 ILE A CA 1
ATOM 624 C C . ILE A 1 80 ? -6.586 -2.301 -2.248 1.00 98.56 80 ILE A C 1
ATOM 626 O O . ILE A 1 80 ? -6.155 -3.141 -3.033 1.00 98.56 80 ILE A O 1
ATOM 630 N N . PHE A 1 81 ? -7.377 -2.636 -1.226 1.00 98.75 81 PHE A N 1
ATOM 631 C CA . PHE A 1 81 ? -7.789 -4.020 -0.985 1.00 98.75 81 PHE A CA 1
ATOM 632 C C . PHE A 1 81 ? -8.683 -4.559 -2.101 1.00 98.75 81 PHE A C 1
ATOM 634 O O . PHE A 1 81 ? -8.498 -5.690 -2.540 1.00 98.75 81 PHE A O 1
ATOM 641 N N . ALA A 1 82 ? -9.609 -3.750 -2.621 1.00 98.75 82 ALA A N 1
ATOM 642 C CA . ALA A 1 82 ? -10.404 -4.136 -3.783 1.00 98.75 82 ALA A CA 1
ATOM 643 C C . ALA A 1 82 ? -9.522 -4.431 -5.010 1.00 98.75 82 ALA A C 1
ATOM 645 O O . ALA A 1 82 ? -9.723 -5.446 -5.673 1.00 98.75 82 ALA A O 1
ATOM 646 N N . GLN A 1 83 ? -8.509 -3.598 -5.270 1.00 98.62 83 GLN A N 1
ATOM 647 C CA . GLN A 1 83 ? -7.544 -3.826 -6.348 1.00 98.62 83 GLN A CA 1
ATOM 648 C C . GLN A 1 83 ? -6.693 -5.074 -6.115 1.00 98.62 83 GLN A C 1
ATOM 650 O O . GLN A 1 83 ? -6.489 -5.834 -7.054 1.00 98.62 83 GLN A O 1
ATOM 655 N N . ALA A 1 84 ? -6.252 -5.335 -4.882 1.00 98.56 84 ALA A N 1
ATOM 656 C CA . ALA A 1 84 ? -5.529 -6.561 -4.550 1.00 98.56 84 ALA A CA 1
ATOM 657 C C . ALA A 1 84 ? -6.341 -7.801 -4.949 1.00 98.56 84 ALA A C 1
ATOM 659 O O . ALA A 1 84 ? -5.838 -8.684 -5.634 1.00 98.56 84 ALA A O 1
ATOM 660 N N . ARG A 1 85 ? -7.628 -7.830 -4.585 1.00 98.62 85 ARG A N 1
ATOM 661 C CA . ARG A 1 85 ? -8.532 -8.944 -4.901 1.00 98.62 85 ARG A CA 1
ATOM 662 C C . ARG A 1 85 ? -8.816 -9.093 -6.395 1.00 98.62 85 ARG A C 1
ATOM 664 O O . ARG A 1 85 ? -9.042 -10.208 -6.845 1.00 98.62 85 ARG A O 1
ATOM 671 N N . ALA A 1 86 ? -8.842 -7.987 -7.137 1.00 98.56 86 ALA A N 1
ATOM 672 C CA . ALA A 1 86 ? -9.097 -7.990 -8.576 1.00 98.56 86 ALA A CA 1
ATOM 673 C C . ALA A 1 86 ? -7.866 -8.398 -9.401 1.00 98.56 86 ALA A C 1
ATOM 675 O O . ALA A 1 86 ? -8.012 -9.001 -10.459 1.00 98.56 86 ALA A O 1
ATOM 676 N N . ASN A 1 87 ? -6.672 -8.044 -8.927 1.00 98.50 87 ASN A N 1
ATOM 677 C CA . ASN A 1 87 ? -5.435 -8.182 -9.687 1.00 98.50 87 ASN A CA 1
ATOM 678 C C . ASN A 1 87 ? -4.666 -9.467 -9.372 1.00 98.50 87 ASN A C 1
ATOM 680 O O . ASN A 1 87 ? -4.002 -10.002 -10.258 1.00 98.50 87 ASN A O 1
ATOM 684 N N . LEU A 1 88 ? -4.713 -9.937 -8.121 1.00 98.69 88 LEU A N 1
ATOM 685 C CA . LEU A 1 88 ? -3.987 -11.135 -7.717 1.00 98.69 88 LEU A CA 1
ATOM 686 C C . LEU A 1 88 ? -4.606 -12.372 -8.367 1.00 98.69 88 LEU A C 1
ATOM 688 O O . LEU A 1 88 ? -5.799 -12.628 -8.219 1.00 98.69 88 LEU A O 1
ATOM 692 N N . ASP A 1 89 ? -3.763 -13.170 -9.010 1.00 98.44 89 ASP A N 1
ATOM 693 C CA . ASP A 1 89 ? -4.080 -14.523 -9.447 1.00 98.44 89 ASP A CA 1
ATOM 694 C C . ASP A 1 89 ? -3.590 -15.504 -8.373 1.00 98.44 89 ASP A C 1
ATOM 696 O O . ASP A 1 89 ? -2.382 -15.750 -8.286 1.00 98.44 89 ASP A O 1
ATOM 700 N N . PRO A 1 90 ? -4.488 -16.091 -7.553 1.00 98.19 90 PRO A N 1
ATOM 701 C CA . PRO A 1 90 ? -4.089 -16.968 -6.459 1.00 98.19 90 PRO A CA 1
ATOM 702 C C . PRO A 1 90 ? -3.202 -18.132 -6.905 1.00 98.19 90 PRO A C 1
ATOM 704 O O . PRO A 1 90 ? -2.307 -18.520 -6.160 1.00 98.19 90 PRO A O 1
ATOM 707 N N . ALA A 1 91 ? -3.384 -18.660 -8.121 1.00 98.06 91 ALA A N 1
ATOM 708 C CA . ALA A 1 91 ? -2.593 -19.792 -8.590 1.00 98.06 91 ALA A CA 1
ATOM 709 C C . ALA A 1 91 ? -1.101 -19.447 -8.712 1.00 98.06 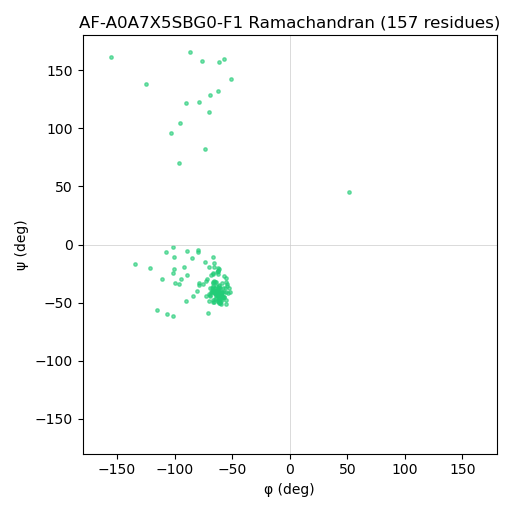91 ALA A C 1
ATOM 711 O O . ALA A 1 91 ? -0.270 -20.309 -8.446 1.00 98.06 91 ALA A O 1
ATOM 712 N N . ARG A 1 92 ? -0.777 -18.190 -9.036 1.00 98.31 92 ARG A N 1
ATOM 713 C CA . ARG A 1 92 ? 0.596 -17.679 -9.172 1.00 98.31 92 ARG A CA 1
ATOM 714 C C . ARG A 1 92 ? 1.214 -17.233 -7.850 1.00 98.31 92 ARG A C 1
ATOM 716 O O . ARG A 1 92 ? 2.401 -16.927 -7.802 1.00 98.31 92 ARG A O 1
ATOM 723 N N . VAL A 1 93 ? 0.421 -17.119 -6.783 1.00 98.69 93 VAL A N 1
ATOM 724 C CA . VAL A 1 93 ? 0.915 -16.639 -5.489 1.00 98.69 93 VAL A CA 1
ATOM 725 C C . VAL A 1 93 ? 1.658 -17.765 -4.771 1.00 98.69 93 VAL A C 1
ATOM 727 O O . VAL A 1 93 ? 1.046 -18.797 -4.473 1.00 98.69 93 VAL A O 1
ATOM 730 N N . PRO A 1 94 ? 2.937 -17.579 -4.393 1.00 98.56 94 PRO A N 1
ATOM 731 C CA . PRO A 1 94 ? 3.623 -18.531 -3.534 1.00 98.56 94 PRO A CA 1
ATOM 732 C C . PRO A 1 94 ? 2.928 -18.613 -2.173 1.00 98.56 94 PRO A C 1
ATOM 734 O O . PRO A 1 94 ? 2.679 -17.594 -1.523 1.00 98.56 94 PRO A O 1
ATOM 737 N N . LYS A 1 95 ? 2.673 -19.832 -1.690 1.00 98.12 95 LYS A N 1
ATOM 738 C CA . LYS A 1 95 ? 1.944 -20.060 -0.430 1.00 98.12 95 LYS A CA 1
ATOM 739 C C . LYS A 1 95 ? 2.507 -19.271 0.756 1.00 98.12 95 LYS A C 1
ATOM 741 O O . LYS A 1 95 ? 1.748 -18.679 1.518 1.00 98.12 95 LYS A O 1
ATOM 746 N N . ILE A 1 96 ? 3.833 -19.186 0.870 1.00 98.25 96 ILE A N 1
ATOM 747 C CA . ILE A 1 96 ? 4.483 -18.440 1.955 1.00 98.25 96 ILE A CA 1
ATOM 748 C C . ILE A 1 96 ? 4.198 -16.930 1.901 1.00 98.25 96 ILE A C 1
ATOM 750 O O . ILE A 1 96 ? 4.070 -16.304 2.951 1.00 98.25 96 ILE A O 1
ATOM 754 N N . HIS A 1 97 ? 4.028 -16.337 0.713 1.00 98.56 97 HIS A N 1
ATOM 755 C CA . HIS A 1 97 ? 3.650 -14.925 0.576 1.00 98.56 97 HIS A CA 1
ATOM 756 C C . HIS A 1 97 ? 2.205 -14.700 1.037 1.00 98.56 97 HIS A C 1
ATOM 758 O O . HIS A 1 97 ? 1.941 -13.762 1.791 1.00 98.56 97 HIS A O 1
ATOM 764 N N . ALA A 1 98 ? 1.283 -15.589 0.648 1.00 98.75 98 ALA A N 1
ATOM 765 C CA . ALA A 1 98 ? -0.111 -15.540 1.090 1.00 98.75 98 ALA A CA 1
ATOM 766 C C . ALA A 1 98 ? -0.239 -15.693 2.617 1.00 98.75 98 ALA A C 1
ATOM 768 O O . ALA A 1 98 ? -0.942 -14.926 3.271 1.00 98.75 98 ALA A O 1
ATOM 769 N N . GLU A 1 99 ? 0.482 -16.639 3.218 1.00 98.62 99 GLU A N 1
ATOM 770 C CA . GLU A 1 99 ? 0.478 -16.818 4.674 1.00 98.62 99 GLU A CA 1
ATOM 771 C C . GLU A 1 99 ? 1.113 -15.629 5.404 1.00 98.62 99 GLU A C 1
ATOM 773 O O . GLU A 1 99 ? 0.649 -15.226 6.473 1.00 98.62 99 GLU A O 1
ATOM 778 N N . THR A 1 100 ? 2.177 -15.054 4.839 1.00 98.56 100 THR A N 1
ATOM 779 C CA . THR A 1 100 ? 2.864 -13.897 5.426 1.00 98.56 100 THR A CA 1
ATOM 780 C C . THR A 1 100 ? 1.960 -12.674 5.429 1.00 98.56 100 THR A C 1
ATOM 782 O O . THR A 1 100 ? 1.782 -12.051 6.477 1.00 98.56 100 THR A O 1
ATOM 785 N N . VAL A 1 101 ? 1.329 -12.354 4.299 1.00 98.44 101 VAL A N 1
ATOM 786 C CA . VAL A 1 101 ? 0.432 -11.197 4.229 1.00 98.44 101 VAL A CA 1
ATOM 787 C C . VAL A 1 101 ? -0.796 -11.388 5.129 1.00 98.44 101 VAL A C 1
ATOM 789 O O . VAL A 1 101 ? -1.199 -10.446 5.806 1.00 98.44 101 VAL A O 1
ATOM 792 N N . ALA A 1 102 ? -1.337 -12.611 5.233 1.00 98.62 102 ALA A N 1
ATOM 793 C CA . ALA A 1 102 ? -2.446 -12.928 6.135 1.00 98.62 102 ALA A CA 1
ATOM 794 C C . ALA A 1 102 ? -2.082 -12.694 7.610 1.00 98.62 102 ALA A C 1
ATOM 796 O O . ALA A 1 102 ? -2.913 -12.217 8.382 1.00 98.62 102 ALA A O 1
ATOM 797 N N . LYS A 1 103 ? -0.828 -12.961 8.000 1.00 98.38 103 LYS A N 1
ATOM 798 C CA . LYS A 1 103 ? -0.309 -12.650 9.343 1.00 98.38 103 LYS A CA 1
ATOM 799 C C . LYS A 1 103 ? -0.075 -11.150 9.552 1.00 98.38 103 LYS A C 1
ATOM 801 O O . LYS A 1 103 ? -0.207 -10.668 10.674 1.00 98.38 103 LYS A O 1
ATOM 806 N N . GLN A 1 104 ? 0.278 -10.413 8.500 1.00 97.94 104 GLN A N 1
ATOM 807 C CA . GLN A 1 104 ? 0.647 -8.995 8.579 1.00 97.94 104 GLN A CA 1
ATOM 808 C C . GLN A 1 104 ? -0.529 -8.021 8.441 1.00 97.94 104 GLN A C 1
ATOM 810 O O . GLN A 1 104 ? -0.435 -6.907 8.950 1.00 97.94 104 GLN A O 1
ATOM 815 N N .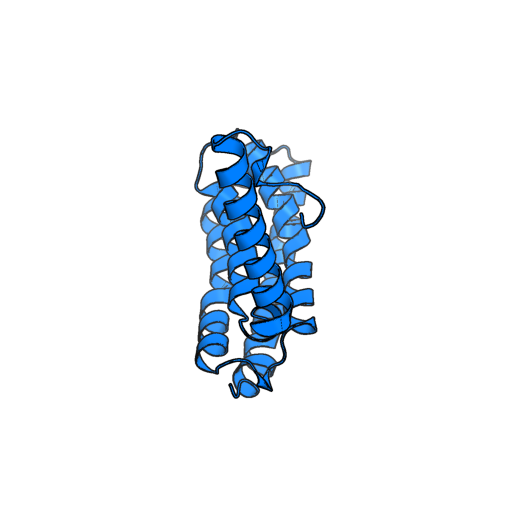 ASN A 1 105 ? -1.623 -8.401 7.774 1.00 98.44 105 ASN A N 1
ATOM 816 C CA . ASN A 1 105 ? -2.718 -7.498 7.394 1.00 98.44 105 ASN A CA 1
ATOM 817 C C . ASN A 1 105 ? -3.321 -6.722 8.581 1.00 98.44 105 ASN A C 1
ATOM 819 O O . ASN A 1 105 ? -3.520 -5.509 8.509 1.00 98.44 105 ASN A O 1
ATOM 823 N N . LYS A 1 106 ? -3.500 -7.378 9.735 1.00 96.88 106 LYS A N 1
ATOM 824 C CA . LYS A 1 106 ? -3.971 -6.715 10.968 1.00 96.88 106 LYS A CA 1
ATOM 825 C C . LYS A 1 106 ? -3.016 -5.636 11.494 1.00 96.88 106 LYS A C 1
ATOM 827 O O . LYS A 1 106 ? -3.465 -4.720 12.178 1.00 96.88 106 LYS A O 1
ATOM 832 N N . GLY A 1 107 ? -1.730 -5.701 11.149 1.00 96.88 107 GLY A N 1
ATOM 833 C CA . GLY A 1 107 ? -0.717 -4.719 11.541 1.00 96.88 107 GLY A CA 1
ATOM 834 C C . GLY A 1 107 ? -0.984 -3.307 11.009 1.00 96.88 107 GLY A C 1
ATOM 835 O O . GLY A 1 107 ? -0.517 -2.339 11.605 1.00 96.88 107 GLY A O 1
ATOM 836 N N . ILE A 1 108 ? -1.799 -3.160 9.956 1.00 97.88 108 ILE A N 1
ATOM 837 C CA . ILE A 1 108 ? -2.266 -1.845 9.484 1.00 97.88 108 ILE A CA 1
ATOM 838 C C . ILE A 1 108 ? -3.020 -1.112 10.602 1.00 97.88 108 ILE A C 1
ATOM 840 O O . ILE A 1 108 ? -2.806 0.082 10.814 1.00 97.88 108 ILE A O 1
ATOM 844 N N . LEU A 1 109 ? -3.849 -1.826 11.370 1.00 98.25 109 LEU A N 1
ATOM 845 C CA . LEU A 1 109 ? -4.613 -1.234 12.471 1.00 98.25 109 LEU A CA 1
ATOM 846 C C . LEU A 1 109 ? -3.722 -0.869 13.657 1.00 98.25 109 LEU A C 1
ATOM 848 O O . LEU A 1 109 ? -3.985 0.127 14.318 1.00 98.25 109 LEU A O 1
ATOM 852 N N . SER A 1 110 ? -2.615 -1.582 13.877 1.00 97.19 110 SER A N 1
ATOM 853 C CA . SER A 1 110 ? -1.649 -1.216 14.918 1.00 97.19 110 SER A CA 1
ATOM 854 C C . SER A 1 110 ? -1.036 0.166 14.682 1.00 97.19 110 SER A C 1
ATOM 856 O O . SER A 1 110 ? -0.813 0.902 15.641 1.00 97.19 110 SER A O 1
ATOM 858 N N . ILE A 1 111 ? -0.809 0.556 13.421 1.00 96.50 111 ILE A N 1
ATOM 859 C CA . ILE A 1 111 ? -0.348 1.910 13.073 1.00 96.50 111 ILE A CA 1
ATOM 860 C C . ILE A 1 111 ? -1.416 2.942 13.455 1.00 96.50 111 ILE A C 1
ATOM 862 O O . ILE A 1 111 ? -1.102 3.960 14.073 1.00 96.50 111 ILE A O 1
ATOM 866 N N . VAL A 1 112 ? -2.677 2.667 13.115 1.00 98.19 112 VAL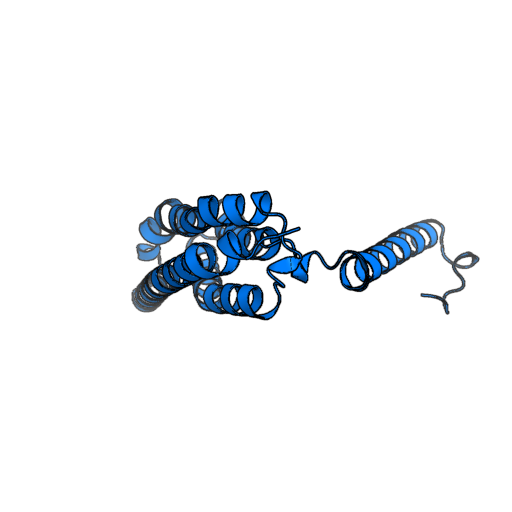 A N 1
ATOM 867 C CA . VAL A 1 112 ? -3.813 3.549 13.420 1.00 98.19 112 VAL A CA 1
ATOM 868 C C . VAL A 1 112 ? -3.976 3.725 14.927 1.00 98.19 112 VAL A C 1
ATOM 870 O O . VAL A 1 112 ? -4.023 4.857 15.407 1.00 98.19 112 VAL A O 1
ATOM 873 N N . ASP A 1 113 ? -4.000 2.619 15.664 1.00 98.12 113 ASP A N 1
ATOM 874 C CA . ASP A 1 113 ? -4.249 2.582 17.106 1.00 98.12 113 ASP A CA 1
ATOM 875 C C . ASP A 1 113 ? -3.128 3.249 17.902 1.00 98.12 113 ASP A C 1
ATOM 877 O O . ASP A 1 113 ? -3.378 3.882 18.924 1.00 98.12 113 ASP A O 1
ATOM 881 N N . THR A 1 114 ? -1.893 3.147 17.409 1.00 96.50 114 THR A N 1
ATOM 882 C CA . THR A 1 114 ? -0.717 3.696 18.090 1.00 96.50 114 THR A CA 1
ATOM 883 C C . THR A 1 114 ? -0.514 5.174 17.780 1.00 96.50 114 THR A C 1
ATOM 885 O O . THR A 1 114 ? -0.209 5.959 18.674 1.00 96.50 114 THR A O 1
ATOM 888 N N . PHE A 1 115 ? -0.651 5.570 16.512 1.00 95.50 115 PHE A N 1
ATOM 889 C CA . PHE A 1 115 ? -0.193 6.885 16.066 1.00 95.50 115 PHE A CA 1
ATOM 890 C C . PHE A 1 115 ? -1.320 7.851 15.701 1.00 95.50 115 PHE A C 1
ATOM 892 O O . PHE A 1 115 ? -1.142 9.060 15.843 1.00 95.50 115 PHE A O 1
ATOM 899 N N . ILE A 1 116 ? -2.465 7.358 15.226 1.00 97.56 116 ILE A N 1
ATOM 900 C CA . ILE A 1 116 ? -3.516 8.209 14.650 1.00 97.56 116 ILE A CA 1
ATOM 901 C C . ILE A 1 116 ? -4.640 8.421 15.661 1.00 97.56 116 ILE A C 1
ATOM 903 O O . ILE A 1 116 ? -4.866 9.554 16.081 1.00 97.56 116 ILE A O 1
ATOM 907 N N . ALA A 1 117 ? -5.308 7.344 16.082 1.00 98.12 117 ALA A N 1
ATOM 908 C CA . ALA A 1 117 ? -6.497 7.402 16.931 1.00 98.12 117 ALA A CA 1
ATOM 909 C C . ALA A 1 117 ? -6.298 8.218 18.227 1.00 98.12 117 ALA A C 1
ATOM 911 O O . ALA A 1 117 ? -7.159 9.044 18.526 1.00 98.12 117 ALA A O 1
ATOM 912 N N . PRO A 1 118 ? -5.165 8.110 18.957 1.00 97.69 118 PRO A N 1
ATOM 913 C CA . PRO A 1 118 ? -4.954 8.900 20.174 1.00 97.69 118 PRO A CA 1
ATOM 914 C C . PRO A 1 118 ? -4.851 10.412 19.931 1.00 97.69 118 PRO A C 1
ATOM 916 O O . PRO A 1 118 ? -5.014 11.200 20.858 1.00 97.69 118 PRO A O 1
ATOM 919 N N . ASN A 1 119 ? -4.558 10.829 18.696 1.00 96.88 119 ASN A N 1
ATOM 920 C CA . ASN A 1 119 ? -4.215 12.207 18.362 1.00 96.88 119 ASN A CA 1
ATOM 921 C C . ASN A 1 119 ? -5.316 12.948 17.590 1.00 96.88 119 ASN A C 1
ATOM 923 O O . ASN A 1 119 ? -5.193 14.156 17.398 1.00 96.88 119 ASN A O 1
ATOM 927 N N . ILE A 1 120 ? -6.404 12.285 17.175 1.00 97.56 120 ILE A N 1
ATOM 928 C CA . ILE A 1 120 ? -7.453 12.929 16.359 1.00 97.56 120 ILE A CA 1
ATOM 929 C C . ILE A 1 120 ? -8.154 14.090 17.079 1.00 97.56 120 ILE A C 1
ATOM 931 O O . ILE A 1 120 ? -8.658 14.988 16.418 1.00 97.56 120 ILE A O 1
ATOM 935 N N . GLY A 1 121 ? -8.133 14.125 18.417 1.00 95.19 121 GLY A N 1
ATOM 936 C CA . GLY A 1 121 ? -8.659 15.246 19.207 1.00 95.19 121 GLY A CA 1
ATOM 937 C C . GLY A 1 121 ? -7.877 16.556 19.053 1.00 95.19 121 GLY A C 1
ATOM 938 O O . GLY A 1 121 ? -8.346 17.598 19.493 1.00 95.19 121 GLY A O 1
ATOM 939 N N . GLN A 1 122 ? -6.699 16.521 18.420 1.00 94.25 122 GLN A N 1
ATOM 940 C CA . GLN A 1 122 ? -5.943 17.722 18.047 1.00 94.25 122 GLN A CA 1
ATOM 941 C C . GLN A 1 122 ? -6.478 18.389 16.769 1.00 94.25 122 GLN A C 1
ATOM 943 O O . GLN A 1 122 ? -6.002 19.453 16.374 1.00 94.25 122 GLN A O 1
ATOM 948 N N . LEU A 1 123 ? -7.444 17.757 16.099 1.00 96.00 123 LEU A N 1
ATOM 949 C CA . LEU A 1 123 ? -8.184 18.333 14.986 1.00 96.00 123 LEU A CA 1
ATOM 950 C C . LEU A 1 123 ? -9.391 19.139 15.493 1.00 96.00 123 LEU A C 1
ATOM 952 O O . LEU A 1 123 ? -9.817 19.006 16.640 1.00 96.00 123 LEU A O 1
ATOM 956 N N . GLY A 1 124 ? -9.982 19.949 14.612 1.00 96.56 124 GLY A N 1
ATOM 957 C CA . GLY A 1 124 ? -11.298 20.536 14.863 1.00 96.56 124 GLY A CA 1
ATOM 958 C C . GLY A 1 124 ? -12.380 19.450 15.010 1.00 96.56 124 GLY A C 1
ATOM 959 O O . GLY A 1 124 ? -12.206 18.343 14.497 1.00 96.56 124 GLY A O 1
ATOM 960 N N . PRO A 1 125 ? -13.514 19.725 15.686 1.00 96.75 125 PRO A N 1
ATOM 961 C CA . PRO A 1 125 ? -14.551 18.719 15.946 1.00 96.75 125 PRO A CA 1
ATOM 962 C C . PRO A 1 125 ? -15.079 18.007 14.692 1.00 96.75 125 PRO A C 1
ATOM 964 O O . PRO A 1 125 ? -15.370 16.813 14.734 1.00 96.75 125 PRO A O 1
ATOM 967 N N . ILE A 1 126 ? -15.186 18.729 13.572 1.00 97.81 126 ILE A N 1
ATOM 968 C CA . ILE A 1 126 ? -15.668 18.188 12.295 1.00 97.81 126 ILE A CA 1
ATOM 969 C C . ILE A 1 126 ? -14.634 17.217 11.714 1.00 97.81 126 ILE A C 1
ATOM 971 O O . ILE A 1 126 ? -14.965 16.092 11.339 1.00 97.81 126 ILE A O 1
ATOM 975 N N . GLU A 1 127 ? -13.370 17.628 11.669 1.00 98.19 127 GLU A N 1
ATOM 976 C CA . GLU A 1 127 ? -12.271 16.822 11.150 1.00 98.19 127 GLU A CA 1
ATOM 977 C C . GLU A 1 127 ? -11.984 15.607 12.039 1.00 98.19 127 GLU A C 1
ATOM 979 O O . GLU A 1 127 ? -11.727 14.525 11.516 1.00 98.19 127 GLU A O 1
ATOM 984 N N . ALA A 1 128 ? -12.086 15.749 13.363 1.00 98.44 128 ALA A N 1
ATOM 985 C CA . ALA A 1 128 ? -11.957 14.644 14.308 1.00 98.44 128 ALA A CA 1
ATOM 986 C C . ALA A 1 128 ? -13.060 13.592 14.102 1.00 98.44 128 ALA A C 1
ATOM 988 O O . ALA A 1 128 ? -12.770 12.396 14.068 1.00 98.44 128 ALA A O 1
ATOM 989 N N . ALA A 1 129 ? -14.311 14.020 13.894 1.00 98.56 129 ALA A N 1
ATOM 990 C CA . ALA A 1 129 ? -15.418 13.112 13.595 1.00 98.56 129 ALA A CA 1
ATOM 991 C C . ALA A 1 129 ? -15.222 12.380 12.255 1.00 98.56 129 ALA A C 1
ATOM 993 O O . ALA A 1 129 ? -15.441 11.171 12.172 1.00 98.56 129 ALA A O 1
ATOM 994 N N . ARG A 1 130 ? -14.745 13.084 11.218 1.00 98.56 130 ARG A N 1
ATOM 995 C CA . ARG A 1 130 ? -14.383 12.469 9.930 1.00 98.56 130 ARG A CA 1
ATOM 996 C C . ARG A 1 130 ? -13.242 11.459 10.083 1.00 98.56 130 ARG A C 1
ATOM 998 O O . ARG A 1 130 ? -13.321 10.369 9.523 1.00 98.56 130 ARG A O 1
ATOM 1005 N N . ALA A 1 131 ? -12.206 11.800 10.849 1.00 98.75 131 ALA A N 1
ATOM 1006 C CA . ALA A 1 131 ? -11.089 10.903 11.126 1.00 98.75 131 ALA A CA 1
ATOM 1007 C C . ALA A 1 131 ? -11.556 9.632 11.846 1.00 98.75 131 ALA A C 1
ATOM 1009 O O . ALA A 1 131 ? -11.158 8.536 11.460 1.00 98.75 131 ALA A O 1
ATOM 1010 N N . GLN A 1 132 ? -12.446 9.764 12.833 1.00 98.81 132 GLN A N 1
ATOM 1011 C CA . GLN A 1 132 ? -13.035 8.620 13.523 1.00 98.81 132 GLN A CA 1
ATOM 1012 C C . GLN A 1 132 ? -13.832 7.722 12.565 1.00 98.81 132 GLN A C 1
ATOM 1014 O O . GLN A 1 132 ? -13.619 6.513 12.553 1.00 98.81 132 GLN A O 1
ATOM 1019 N N . ALA A 1 133 ? -14.676 8.299 11.704 1.00 98.81 133 ALA A N 1
ATOM 1020 C CA . ALA A 1 133 ? -15.414 7.528 10.702 1.00 98.81 133 ALA A CA 1
ATOM 1021 C C . ALA A 1 133 ? -14.473 6.773 9.742 1.00 98.81 133 ALA A C 1
ATOM 1023 O O . ALA A 1 133 ? -14.674 5.589 9.475 1.00 98.81 133 ALA A O 1
ATOM 1024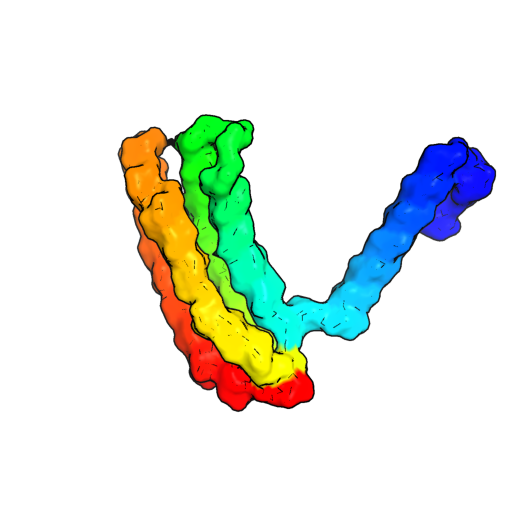 N N . ALA A 1 134 ? -13.396 7.422 9.285 1.00 98.81 134 ALA A N 1
ATOM 1025 C CA . ALA A 1 134 ? -12.392 6.791 8.430 1.00 98.81 134 ALA A CA 1
ATOM 1026 C C . ALA A 1 134 ? -11.645 5.640 9.134 1.00 98.81 134 ALA A C 1
ATOM 1028 O O . ALA A 1 134 ? -11.332 4.635 8.495 1.00 98.81 134 ALA A O 1
ATOM 1029 N N . ILE A 1 135 ? -11.378 5.758 10.441 1.00 98.88 135 ILE A N 1
ATOM 1030 C CA . ILE A 1 135 ? -10.813 4.670 11.256 1.00 98.88 135 ILE A CA 1
ATOM 1031 C C . ILE A 1 135 ? -11.779 3.485 11.294 1.00 98.88 135 ILE A C 1
ATOM 1033 O O . ILE A 1 135 ? -11.366 2.348 11.060 1.00 98.88 135 ILE A O 1
ATOM 1037 N N . ASP A 1 136 ? -13.057 3.738 11.570 1.00 98.81 136 ASP A N 1
ATOM 1038 C CA . ASP A 1 136 ? -14.065 2.686 11.707 1.00 98.81 136 ASP A CA 1
ATOM 1039 C C . ASP A 1 136 ? -14.276 1.932 10.388 1.00 98.81 136 ASP A C 1
ATOM 1041 O O . ASP A 1 136 ? -14.330 0.699 10.372 1.00 98.81 136 ASP A O 1
ATOM 1045 N N . ASP A 1 137 ? -14.321 2.648 9.266 1.00 98.75 137 ASP A N 1
ATOM 1046 C CA . ASP A 1 137 ? -14.433 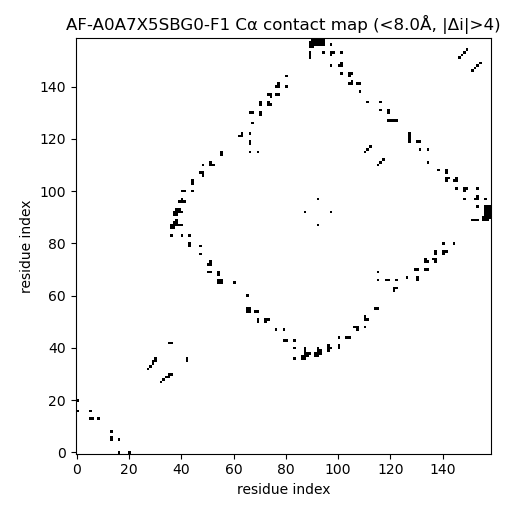2.038 7.942 1.00 98.75 137 ASP A CA 1
ATOM 1047 C C . ASP A 1 137 ? -13.163 1.283 7.539 1.00 98.75 137 ASP A C 1
ATOM 1049 O O . ASP A 1 137 ? -13.248 0.183 6.985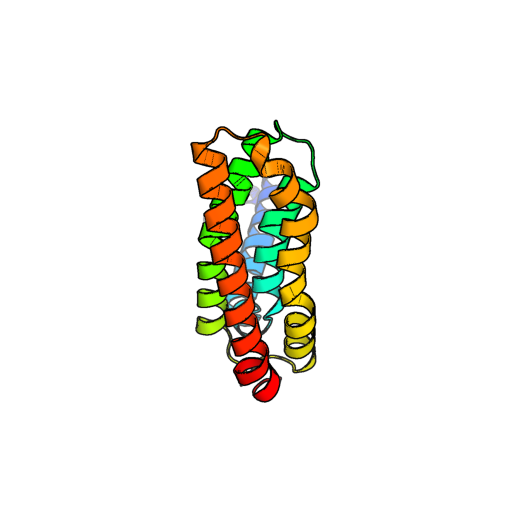 1.00 98.75 137 ASP A O 1
ATOM 1053 N N . LEU A 1 138 ? -11.978 1.792 7.891 1.00 98.75 138 LEU A N 1
ATOM 1054 C CA . LEU A 1 138 ? -10.731 1.062 7.680 1.00 98.75 138 LEU A CA 1
ATOM 1055 C C . LEU A 1 138 ? -10.696 -0.249 8.478 1.00 98.75 138 LEU A C 1
ATOM 1057 O O . LEU A 1 138 ? -10.254 -1.268 7.945 1.00 98.75 138 LEU A O 1
ATOM 1061 N N . ARG A 1 139 ? -11.190 -0.274 9.725 1.00 98.81 139 ARG A N 1
ATOM 1062 C CA . ARG A 1 139 ? -11.282 -1.520 10.511 1.00 98.81 139 ARG A CA 1
ATOM 1063 C C . ARG A 1 139 ? -12.145 -2.567 9.815 1.00 98.81 139 ARG A C 1
ATOM 1065 O O . ARG A 1 139 ? -11.732 -3.726 9.743 1.00 98.81 139 ARG A O 1
ATOM 1072 N N . LYS A 1 140 ? -13.302 -2.167 9.275 1.00 98.81 140 LYS A N 1
ATOM 1073 C CA . LYS A 1 140 ? -14.172 -3.062 8.492 1.00 98.81 140 LYS A CA 1
ATOM 1074 C C . LYS A 1 140 ? -13.436 -3.581 7.259 1.00 98.81 140 LYS A C 1
ATOM 1076 O O . LYS A 1 140 ? -13.355 -4.790 7.065 1.00 98.81 140 LYS A O 1
ATOM 1081 N N . ALA A 1 141 ? -12.810 -2.690 6.493 1.00 98.81 141 ALA A N 1
ATOM 1082 C CA . ALA A 1 141 ? -12.094 -3.053 5.275 1.00 98.81 141 ALA A CA 1
ATOM 1083 C C . ALA A 1 141 ? -10.910 -4.005 5.534 1.00 98.81 141 ALA A C 1
ATOM 1085 O O . ALA A 1 141 ? -10.696 -4.942 4.767 1.00 98.81 141 ALA A O 1
ATOM 1086 N N . VAL A 1 142 ? -10.159 -3.813 6.626 1.00 98.81 142 VAL A N 1
ATOM 1087 C CA . VAL A 1 142 ? -9.078 -4.730 7.034 1.00 98.81 142 VAL A CA 1
ATOM 1088 C C . VAL A 1 142 ? -9.636 -6.100 7.425 1.00 98.81 142 VAL A C 1
ATOM 1090 O O . VAL A 1 142 ? -9.032 -7.116 7.078 1.00 98.81 142 VAL A O 1
ATOM 1093 N N . ALA A 1 143 ? -10.780 -6.158 8.114 1.00 98.81 143 ALA A N 1
ATOM 1094 C CA . ALA A 1 143 ? -11.428 -7.418 8.485 1.00 98.81 143 ALA A CA 1
ATOM 1095 C C . ALA A 1 143 ? -11.990 -8.173 7.265 1.00 98.81 143 ALA A C 1
ATOM 1097 O O . ALA A 1 143 ? -11.829 -9.391 7.154 1.00 98.81 143 ALA A O 1
ATOM 1098 N N . GLU A 1 144 ? -12.593 -7.457 6.316 1.00 98.81 144 GLU A N 1
ATOM 1099 C CA . GLU A 1 144 ? -13.028 -8.014 5.032 1.00 98.81 144 GLU A CA 1
ATOM 1100 C C . GLU A 1 144 ? -11.839 -8.549 4.232 1.00 98.81 144 GLU A C 1
ATOM 1102 O O . GLU A 1 144 ? -11.875 -9.676 3.734 1.00 98.81 144 GLU A O 1
ATOM 1107 N N . GLN A 1 145 ? -10.751 -7.776 4.161 1.00 98.81 145 GLN A N 1
ATOM 1108 C CA . GLN A 1 145 ? -9.530 -8.216 3.500 1.00 98.81 145 GLN A CA 1
ATOM 1109 C C . GLN A 1 145 ? -8.942 -9.450 4.185 1.00 98.81 145 GLN A C 1
ATOM 1111 O O . GLN A 1 145 ? -8.557 -10.386 3.493 1.00 98.81 145 GLN A O 1
ATOM 1116 N N . GLN A 1 146 ? -8.926 -9.502 5.520 1.00 98.81 146 GLN A N 1
ATOM 1117 C CA . GLN A 1 146 ? -8.474 -10.678 6.265 1.00 98.81 146 GLN A CA 1
ATOM 1118 C C . GLN A 1 146 ? -9.298 -11.916 5.905 1.00 98.81 146 GLN A C 1
ATOM 1120 O O . GLN A 1 146 ? -8.737 -12.968 5.619 1.00 98.81 146 GLN A O 1
ATOM 1125 N N . THR A 1 147 ? -10.624 -11.774 5.868 1.00 98.81 147 THR A N 1
ATOM 1126 C CA . THR A 1 147 ? -11.528 -12.871 5.504 1.00 98.81 147 THR A CA 1
ATOM 1127 C C . THR A 1 147 ? -11.201 -13.394 4.110 1.00 98.81 147 THR A C 1
ATOM 1129 O O . THR A 1 147 ? -11.092 -14.603 3.915 1.00 98.81 147 THR A O 1
ATOM 1132 N N . TRP A 1 148 ? -10.985 -12.503 3.140 1.00 98.81 148 TRP A N 1
ATOM 1133 C CA . TRP A 1 148 ? -10.584 -12.901 1.792 1.00 98.81 148 TRP A CA 1
ATOM 1134 C C . TRP A 1 148 ? -9.203 -13.571 1.761 1.00 98.81 148 TRP A C 1
ATOM 1136 O O . TRP A 1 148 ? -9.031 -14.584 1.086 1.00 98.81 148 TRP A O 1
ATOM 1146 N N . LEU A 1 149 ? -8.224 -13.060 2.513 1.00 98.81 149 LEU A N 1
ATOM 1147 C CA . LEU A 1 149 ? -6.898 -13.675 2.607 1.00 98.81 149 LEU A CA 1
ATOM 1148 C C . LEU A 1 149 ? -6.987 -15.113 3.134 1.00 98.81 149 LEU A C 1
ATOM 1150 O O . LEU A 1 149 ? -6.424 -16.020 2.525 1.00 98.81 149 LEU A O 1
ATOM 1154 N N . ASP A 1 150 ? -7.741 -15.324 4.210 1.00 98.69 150 ASP A N 1
ATOM 1155 C CA . ASP A 1 150 ? -7.825 -16.615 4.896 1.00 98.69 150 ASP A CA 1
ATOM 1156 C C . ASP A 1 150 ? -8.673 -17.642 4.128 1.00 98.69 150 ASP A C 1
ATOM 1158 O O . ASP A 1 150 ? -8.376 -18.836 4.155 1.00 98.69 150 ASP A O 1
ATOM 1162 N N . THR A 1 151 ? -9.727 -17.195 3.438 1.00 98.62 151 THR A N 1
ATOM 1163 C CA . THR A 1 151 ? -10.702 -18.093 2.787 1.00 98.62 151 THR A CA 1
ATOM 1164 C C . THR A 1 151 ? -10.500 -18.245 1.284 1.00 98.62 151 THR A C 1
ATOM 1166 O O . THR A 1 151 ? -10.897 -19.263 0.719 1.00 98.62 151 THR A O 1
ATOM 1169 N N . VAL A 1 152 ? -9.871 -17.266 0.629 1.00 98.56 152 VAL A N 1
ATOM 1170 C CA . VAL A 1 152 ? -9.665 -17.262 -0.823 1.00 98.56 152 VAL A CA 1
ATOM 1171 C C . VAL A 1 152 ? -8.187 -17.347 -1.155 1.00 98.56 152 VAL A C 1
ATOM 1173 O O . VAL A 1 152 ? -7.792 -18.274 -1.856 1.00 98.56 152 VAL A O 1
ATOM 1176 N N . LEU A 1 153 ? -7.352 -16.430 -0.666 1.00 98.62 153 LEU A N 1
ATOM 1177 C CA . LEU A 1 153 ? -5.968 -16.371 -1.134 1.00 98.62 153 LEU A CA 1
ATOM 1178 C C . LEU A 1 153 ? -5.128 -17.550 -0.628 1.00 98.62 153 LEU A C 1
ATOM 1180 O O . LEU A 1 153 ? -4.595 -18.309 -1.432 1.00 98.62 153 LEU A O 1
ATOM 1184 N N . VAL A 1 154 ? -5.016 -17.719 0.693 1.00 98.69 154 VAL A N 1
ATOM 1185 C CA . VAL A 1 154 ? -4.150 -18.735 1.317 1.00 98.69 154 VAL A CA 1
ATOM 1186 C C . VAL A 1 154 ? -4.482 -20.159 0.849 1.00 98.69 154 VAL A C 1
ATOM 1188 O O . VAL A 1 154 ? -3.547 -20.882 0.497 1.00 98.69 154 VAL A O 1
ATOM 1191 N N . PRO A 1 155 ? -5.759 -20.589 0.773 1.00 98.56 155 PRO A N 1
ATOM 1192 C CA . PRO A 1 155 ? -6.085 -21.941 0.319 1.00 98.56 155 PRO A CA 1
ATOM 1193 C C . PRO A 1 155 ? -5.797 -22.182 -1.168 1.00 98.56 155 PRO A C 1
ATOM 1195 O O . PRO A 1 155 ? -5.575 -23.326 -1.564 1.00 98.56 155 PRO A O 1
ATOM 1198 N N . ASN A 1 156 ? -5.808 -21.128 -1.992 1.00 98.50 156 ASN A N 1
ATOM 1199 C CA . ASN A 1 156 ? -5.628 -21.234 -3.441 1.00 98.50 156 ASN A CA 1
ATOM 1200 C C . ASN A 1 156 ? -4.213 -20.867 -3.924 1.00 98.50 156 ASN A C 1
ATOM 1202 O O . ASN A 1 156 ? -3.945 -21.009 -5.115 1.00 98.50 156 ASN A O 1
ATOM 1206 N N . ALA A 1 157 ? -3.316 -20.460 -3.018 1.00 98.19 157 ALA A N 1
ATOM 1207 C CA . ALA A 1 157 ? -1.920 -20.134 -3.300 1.00 98.19 157 ALA A CA 1
ATOM 1208 C C . ALA A 1 157 ? -1.104 -21.388 -3.656 1.00 98.19 157 ALA A C 1
ATOM 1210 O O . ALA A 1 157 ? -0.913 -22.272 -2.812 1.00 98.19 157 ALA A O 1
ATOM 1211 N N . LYS A 1 158 ? -0.634 -21.475 -4.907 1.00 94.25 158 LYS A N 1
ATOM 1212 C CA . LYS A 1 158 ? 0.038 -22.673 -5.451 1.00 94.25 158 LYS A CA 1
ATOM 1213 C C . LYS A 1 158 ? 1.465 -22.435 -5.951 1.00 94.25 158 LYS A C 1
ATOM 1215 O O . LYS A 1 158 ? 2.233 -23.395 -5.926 1.00 94.25 158 LYS A O 1
ATOM 1220 N N . GLY A 1 159 ? 1.830 -21.185 -6.247 1.00 82.69 159 GLY A N 1
ATOM 1221 C CA . GLY A 1 159 ? 3.142 -20.807 -6.782 1.00 82.69 159 GLY A CA 1
ATOM 1222 C C . GLY A 1 159 ? 3.218 -20.984 -8.289 1.00 82.69 159 GLY A C 1
ATOM 1223 O O . GLY A 1 159 ? 3.073 -22.136 -8.750 1.00 82.69 159 GLY A O 1
#

pLDDT: mean 97.36, std 2.35, range [82.69, 98.88]

Radius of gyration: 20.12 Å; Cα contacts (8 Å, |Δi|>4): 157; chains: 1; bounding box: 44×43×51 Å

Secondary structure (DSSP, 8-state):
-TTS-GGGS-HHHHHHHHHHHHHHHHHHHIIIII-HHHH-THHHHHHHHHHHHHHHSS-SS-HHHHHHHHHHHHHHHHHHHHHHHHH--GGGS-HHHHHHHHHHTTHHHHHIIIIIGGGGGGS-HHHHHHHHHHHHHHHHHHHHHHHHIIIIIHHH---

Organism: Xanthomonas perforans (NCBI:txid442694)